Protein AF-A0A6L6PIW2-F1 (afdb_monomer_lite)

Organism: NCBI:txid551988

Structure (mmCIF, N/CA/C/O backbone):
data_AF-A0A6L6PIW2-F1
#
_entry.id   AF-A0A6L6PIW2-F1
#
loop_
_atom_site.group_PDB
_atom_site.id
_atom_site.type_symbol
_atom_site.label_atom_id
_atom_site.label_alt_id
_atom_site.label_comp_id
_atom_site.label_asym_id
_atom_site.label_entity_id
_atom_site.label_seq_id
_atom_site.pdbx_PDB_ins_code
_atom_site.Cartn_x
_atom_site.Cartn_y
_atom_site.Cartn_z
_atom_site.occupancy
_atom_site.B_iso_or_equiv
_atom_site.auth_seq_id
_atom_site.auth_comp_id
_atom_site.auth_asym_id
_atom_site.auth_atom_id
_atom_site.pdbx_PDB_model_num
ATOM 1 N N . MET A 1 1 ? -5.130 22.351 -10.678 1.00 40.78 1 MET A N 1
ATOM 2 C CA . MET A 1 1 ? -4.375 22.205 -9.417 1.00 40.78 1 MET A CA 1
ATOM 3 C C . MET A 1 1 ? -3.242 21.229 -9.676 1.00 40.78 1 MET A C 1
ATOM 5 O O . MET A 1 1 ? -3.536 20.103 -10.041 1.00 40.78 1 MET A O 1
ATOM 9 N N . ASN A 1 2 ? -1.981 21.641 -9.550 1.00 42.69 2 ASN A N 1
ATOM 10 C CA . ASN A 1 2 ? -0.862 20.700 -9.613 1.00 42.69 2 ASN A CA 1
ATOM 11 C C . ASN A 1 2 ? -0.787 19.975 -8.268 1.00 42.69 2 ASN A C 1
ATOM 13 O O . ASN A 1 2 ? -0.329 20.559 -7.283 1.00 42.69 2 ASN A O 1
ATOM 17 N N . GLU A 1 3 ? -1.278 18.739 -8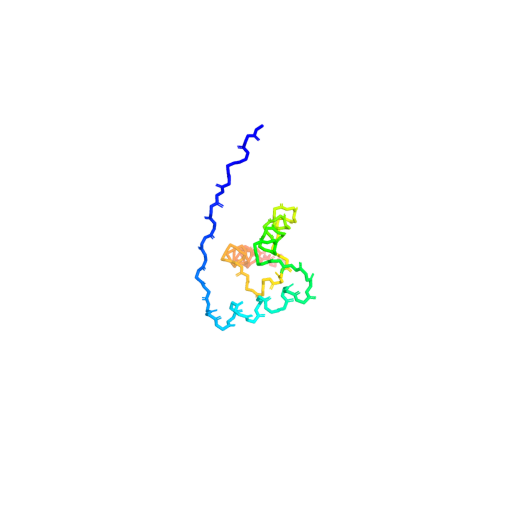.216 1.00 62.69 3 GLU A N 1
ATOM 18 C CA . GLU A 1 3 ? -0.946 17.824 -7.126 1.00 62.69 3 GLU A CA 1
ATOM 19 C C . GLU A 1 3 ? 0.580 17.729 -7.047 1.00 62.69 3 GLU A C 1
ATOM 21 O O . GLU A 1 3 ? 1.255 17.462 -8.039 1.00 62.69 3 GLU A O 1
ATOM 26 N N . LYS A 1 4 ? 1.146 18.076 -5.890 1.00 73.75 4 LYS A N 1
ATOM 27 C CA . L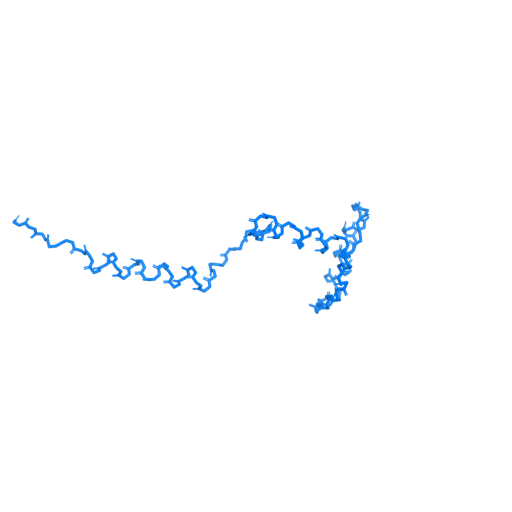YS A 1 4 ? 2.593 18.021 -5.693 1.00 73.75 4 LYS A CA 1
ATOM 28 C C . LYS A 1 4 ? 2.972 16.577 -5.395 1.00 73.75 4 LYS A C 1
ATOM 30 O O . LYS A 1 4 ? 2.737 16.107 -4.281 1.00 73.75 4 LYS A O 1
ATOM 35 N N . ASP A 1 5 ? 3.597 15.912 -6.360 1.00 83.38 5 ASP A N 1
ATOM 36 C CA . ASP A 1 5 ? 4.207 14.602 -6.149 1.00 83.38 5 ASP A CA 1
ATOM 37 C C . ASP A 1 5 ? 5.169 14.657 -4.958 1.00 83.38 5 ASP A C 1
ATOM 39 O O . ASP A 1 5 ? 6.125 15.437 -4.926 1.00 83.38 5 ASP A O 1
ATOM 43 N N . THR A 1 6 ? 4.906 13.824 -3.953 1.00 89.44 6 THR A N 1
ATOM 44 C CA . THR A 1 6 ? 5.745 13.710 -2.758 1.00 89.44 6 THR A CA 1
ATOM 45 C C . THR A 1 6 ? 6.312 12.301 -2.670 1.00 89.44 6 THR A C 1
ATOM 47 O O . THR A 1 6 ? 5.620 11.310 -2.892 1.00 89.44 6 THR A O 1
ATOM 50 N N . LYS A 1 7 ? 7.604 12.188 -2.350 1.00 90.88 7 LYS A N 1
ATOM 51 C CA . LYS A 1 7 ? 8.295 10.898 -2.299 1.00 90.88 7 LYS A CA 1
ATOM 52 C C . LYS A 1 7 ? 8.104 10.219 -0.945 1.00 90.88 7 LYS A C 1
ATOM 54 O O . LYS A 1 7 ? 8.505 10.755 0.084 1.00 90.88 7 LYS A O 1
ATOM 59 N N . LEU A 1 8 ? 7.619 8.981 -0.966 1.00 91.25 8 LEU A N 1
ATOM 60 C CA . LEU A 1 8 ? 7.583 8.097 0.197 1.00 91.25 8 LEU A CA 1
ATOM 61 C C . LEU A 1 8 ? 8.826 7.190 0.224 1.00 91.25 8 LEU A C 1
ATOM 63 O O . LEU A 1 8 ? 9.088 6.440 -0.717 1.00 91.25 8 LEU A O 1
ATOM 67 N N . GLN A 1 9 ? 9.604 7.241 1.309 1.00 91.50 9 GLN A N 1
ATOM 68 C CA . GLN A 1 9 ? 10.731 6.332 1.549 1.00 91.50 9 GLN A CA 1
ATOM 69 C C . GLN A 1 9 ? 10.471 5.488 2.796 1.00 91.50 9 GLN A C 1
ATOM 71 O O . GLN A 1 9 ? 10.375 6.013 3.900 1.00 91.50 9 GLN A O 1
ATOM 76 N N . VAL A 1 10 ? 10.402 4.166 2.627 1.00 90.81 10 VAL A N 1
ATOM 77 C CA . VAL A 1 10 ? 10.156 3.217 3.722 1.00 90.81 10 VAL A CA 1
ATOM 78 C C . VAL A 1 10 ? 11.298 2.214 3.797 1.00 90.81 10 VAL A C 1
ATOM 80 O O . VAL A 1 10 ? 11.707 1.633 2.788 1.00 90.81 10 VAL A O 1
ATOM 83 N N . ARG A 1 11 ? 11.817 1.986 5.007 1.00 94.12 11 ARG A N 1
ATOM 84 C CA . ARG A 1 11 ? 12.791 0.919 5.252 1.00 94.12 11 ARG A CA 1
ATOM 85 C C . ARG A 1 11 ? 12.074 -0.422 5.278 1.00 94.12 11 ARG A C 1
ATOM 87 O O . ARG A 1 11 ? 11.176 -0.644 6.082 1.00 94.12 11 ARG A O 1
ATOM 94 N N . VAL A 1 12 ? 12.513 -1.331 4.418 1.00 91.75 12 VAL A N 1
ATOM 95 C CA . VAL A 1 12 ? 11.990 -2.695 4.331 1.00 91.75 12 VAL A CA 1
ATOM 96 C C . VAL A 1 12 ? 13.141 -3.686 4.278 1.00 91.75 12 VAL A C 1
ATOM 98 O O . VAL A 1 12 ? 14.212 -3.393 3.745 1.00 91.75 12 VAL A O 1
ATOM 101 N N . ASN A 1 13 ? 12.924 -4.882 4.817 1.00 97.12 13 ASN A N 1
ATOM 102 C CA . ASN A 1 13 ? 13.894 -5.962 4.689 1.00 97.12 13 ASN A CA 1
ATOM 103 C C . ASN A 1 13 ? 14.059 -6.352 3.207 1.00 97.12 13 ASN A C 1
ATOM 105 O O . ASN A 1 13 ? 13.067 -6.545 2.501 1.00 97.12 13 ASN A O 1
ATOM 109 N N . ALA A 1 14 ? 15.303 -6.515 2.751 1.00 95.44 14 ALA A N 1
ATOM 110 C CA . ALA A 1 14 ? 15.612 -6.795 1.349 1.00 95.44 14 ALA A CA 1
ATOM 111 C C . ALA A 1 14 ? 14.953 -8.084 0.821 1.00 95.44 14 ALA A C 1
ATOM 113 O O . ALA A 1 14 ? 14.439 -8.091 -0.298 1.00 95.44 14 ALA A O 1
ATOM 114 N N . ARG A 1 15 ? 14.888 -9.153 1.634 1.00 96.25 15 ARG A N 1
ATOM 115 C CA . ARG A 1 15 ? 14.218 -10.406 1.243 1.00 96.25 15 ARG A CA 1
ATOM 116 C C . ARG A 1 15 ? 12.714 -10.201 1.087 1.00 96.25 15 ARG A C 1
ATOM 118 O O . ARG A 1 15 ? 12.153 -10.611 0.075 1.00 96.25 15 ARG A O 1
ATOM 125 N N . LYS A 1 16 ? 12.078 -9.506 2.040 1.00 94.44 16 LYS A N 1
ATOM 126 C CA . LYS A 1 16 ? 10.642 -9.179 1.966 1.00 94.44 16 LYS A CA 1
ATOM 127 C C . LYS A 1 16 ? 10.323 -8.315 0.744 1.00 94.44 16 LYS A C 1
ATOM 129 O O . LYS A 1 16 ? 9.355 -8.596 0.046 1.00 94.44 16 LYS A O 1
ATOM 134 N N . LYS A 1 17 ? 11.163 -7.318 0.440 1.00 94.12 17 LYS A N 1
ATOM 135 C CA . LYS A 1 17 ? 11.028 -6.478 -0.761 1.00 94.12 17 LYS A CA 1
ATOM 136 C C . LYS A 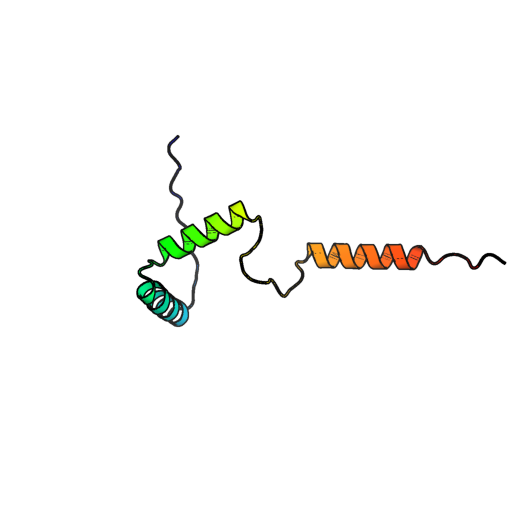1 17 ? 11.044 -7.319 -2.039 1.00 94.12 17 LY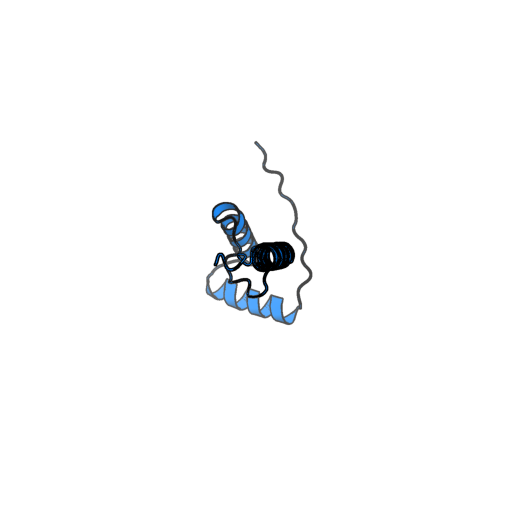S A C 1
ATOM 138 O O . LYS A 1 17 ? 10.157 -7.165 -2.872 1.00 94.12 17 LYS A O 1
ATOM 143 N N . ALA A 1 18 ? 12.024 -8.213 -2.177 1.00 96.38 18 ALA A N 1
ATOM 144 C CA . ALA A 1 18 ? 12.152 -9.069 -3.355 1.00 96.38 18 ALA A CA 1
ATOM 145 C C . ALA A 1 18 ? 10.959 -10.030 -3.508 1.00 96.38 18 ALA A C 1
ATOM 147 O O . ALA A 1 18 ? 10.427 -10.184 -4.607 1.00 96.38 18 ALA A O 1
ATOM 148 N N . GLN A 1 19 ? 10.502 -10.635 -2.407 1.00 96.31 19 GLN A N 1
ATOM 149 C CA . GLN A 1 19 ? 9.326 -11.511 -2.404 1.00 96.31 19 GLN A CA 1
ATOM 150 C C . GLN A 1 19 ? 8.057 -10.759 -2.812 1.00 96.31 19 GLN A C 1
ATOM 152 O O . GLN A 1 19 ? 7.366 -11.189 -3.734 1.00 96.31 19 GLN A O 1
ATOM 157 N N . ALA A 1 20 ? 7.786 -9.612 -2.186 1.00 94.75 20 ALA A N 1
ATOM 158 C CA . ALA A 1 20 ? 6.629 -8.788 -2.516 1.00 94.75 20 ALA A CA 1
ATOM 159 C C . ALA A 1 20 ? 6.664 -8.328 -3.981 1.00 94.75 20 ALA A C 1
ATOM 161 O O . ALA A 1 20 ? 5.661 -8.422 -4.678 1.00 94.75 20 ALA A O 1
ATOM 162 N N . GLN A 1 21 ? 7.832 -7.925 -4.492 1.00 95.25 21 GLN A N 1
ATOM 163 C CA . GLN A 1 21 ? 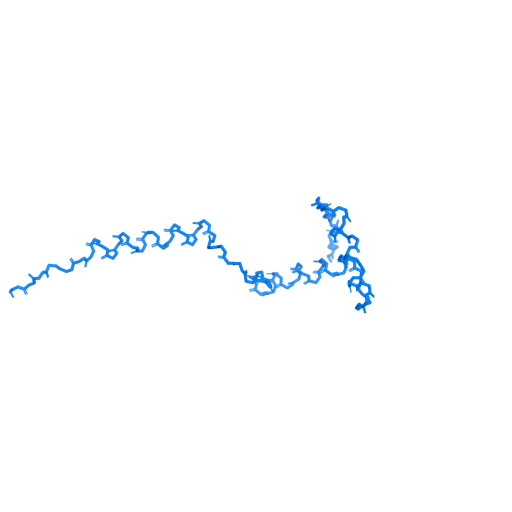7.983 -7.544 -5.896 1.00 95.25 21 GLN A CA 1
ATOM 164 C C . GLN A 1 21 ? 7.684 -8.704 -6.857 1.00 95.25 21 GLN A C 1
ATOM 166 O O . GLN A 1 21 ? 7.069 -8.480 -7.896 1.00 95.25 21 GLN A O 1
ATOM 171 N N . LYS A 1 22 ? 8.078 -9.940 -6.522 1.00 96.62 22 LYS A N 1
ATOM 172 C CA . LYS A 1 22 ? 7.763 -11.122 -7.339 1.00 96.62 22 LYS A CA 1
ATOM 173 C C . LYS A 1 22 ? 6.255 -11.382 -7.396 1.00 96.62 22 LYS A C 1
ATOM 175 O O . LYS A 1 22 ? 5.732 -11.629 -8.477 1.00 96.62 22 LYS A O 1
ATOM 180 N N . VAL A 1 23 ? 5.576 -11.282 -6.253 1.00 96.31 23 VAL A N 1
ATOM 181 C CA . VAL A 1 23 ? 4.121 -11.475 -6.140 1.00 96.31 23 VAL A CA 1
ATOM 182 C C . VAL A 1 23 ? 3.358 -10.379 -6.887 1.00 96.31 23 VAL A C 1
ATOM 184 O O . VAL A 1 23 ? 2.482 -10.667 -7.696 1.00 96.31 23 VAL A O 1
ATOM 187 N N . LEU A 1 24 ? 3.723 -9.113 -6.694 1.00 95.44 24 LEU A N 1
ATOM 188 C CA . LEU A 1 24 ? 3.077 -8.006 -7.406 1.00 95.44 24 LEU A CA 1
ATOM 189 C C . LEU A 1 24 ? 3.288 -8.108 -8.919 1.00 95.44 24 LEU A C 1
ATOM 191 O O . LEU A 1 24 ? 2.347 -7.913 -9.685 1.00 95.44 24 LEU A O 1
ATOM 195 N N . LYS A 1 25 ? 4.483 -8.523 -9.356 1.00 95.50 25 LYS A N 1
ATOM 196 C CA . LYS A 1 25 ? 4.771 -8.738 -10.776 1.00 95.50 25 LYS A CA 1
ATOM 197 C C . LYS A 1 25 ? 3.933 -9.867 -11.381 1.00 95.50 25 LYS A C 1
ATOM 199 O O . LYS A 1 25 ? 3.552 -9.741 -12.540 1.00 95.50 25 LYS A O 1
ATOM 204 N N . SER A 1 26 ? 3.601 -10.924 -10.629 1.00 95.50 26 SER A N 1
ATOM 205 C CA . SER A 1 26 ? 2.663 -11.949 -11.124 1.00 95.50 26 SER A CA 1
ATOM 206 C C . SER A 1 26 ? 1.243 -11.421 -11.333 1.00 95.50 26 SER A C 1
ATOM 208 O O . SER A 1 26 ? 0.518 -11.979 -12.146 1.00 95.50 26 SER A O 1
ATOM 210 N N . TYR A 1 27 ? 0.874 -10.320 -10.674 1.00 93.81 27 TYR A N 1
ATOM 211 C CA . TYR A 1 27 ? -0.384 -9.605 -10.907 1.00 93.81 27 TYR A CA 1
ATOM 212 C C . TYR A 1 27 ? -0.256 -8.459 -11.927 1.00 93.81 27 TYR A C 1
ATOM 214 O O . TYR A 1 27 ? -1.202 -7.704 -12.115 1.00 93.81 27 TYR A O 1
ATOM 222 N N . GLY A 1 28 ? 0.907 -8.286 -12.570 1.00 93.56 28 GLY A N 1
ATOM 223 C CA . GLY A 1 28 ? 1.155 -7.172 -13.494 1.00 93.56 28 GLY A CA 1
ATOM 224 C C . GLY A 1 28 ? 1.311 -5.807 -12.812 1.00 93.56 28 GLY A C 1
ATOM 225 O O . GLY A 1 28 ? 1.282 -4.781 -13.486 1.00 93.56 28 GLY A O 1
ATOM 226 N N . LEU A 1 29 ? 1.496 -5.774 -11.489 1.00 94.50 29 LEU A N 1
ATOM 227 C CA . LEU A 1 29 ? 1.579 -4.545 -10.703 1.00 94.50 29 LEU A CA 1
ATOM 228 C C . LEU A 1 29 ? 3.025 -4.188 -10.347 1.00 94.50 29 LEU A C 1
ATOM 230 O O . LEU A 1 29 ? 3.854 -5.041 -10.014 1.00 94.50 29 LEU A O 1
ATOM 234 N N . SER A 1 30 ? 3.314 -2.886 -10.360 1.00 94.62 30 SER A N 1
ATOM 235 C CA . SER A 1 30 ? 4.544 -2.341 -9.788 1.00 94.62 30 SER A CA 1
ATOM 236 C C . SER A 1 30 ? 4.393 -2.120 -8.277 1.00 94.62 30 SER A C 1
ATOM 238 O O . SER A 1 30 ? 3.283 -1.973 -7.766 1.00 94.62 30 SER A O 1
ATOM 240 N N . MET A 1 31 ? 5.515 -2.049 -7.552 1.00 93.31 31 MET A N 1
ATOM 241 C CA . MET A 1 31 ? 5.491 -1.730 -6.118 1.00 93.31 31 MET A CA 1
ATOM 242 C C . MET A 1 31 ? 4.879 -0.347 -5.857 1.00 93.31 31 MET A C 1
ATOM 244 O O . MET A 1 31 ? 4.100 -0.197 -4.924 1.00 93.31 31 MET A O 1
ATOM 248 N N . SER A 1 32 ? 5.201 0.646 -6.691 1.00 92.69 32 SER A N 1
ATOM 249 C CA . SER A 1 32 ? 4.665 2.003 -6.554 1.00 92.69 32 SER A CA 1
ATOM 250 C C . SER A 1 32 ? 3.151 2.026 -6.743 1.00 92.69 32 SER A C 1
ATOM 252 O O . SER A 1 32 ? 2.454 2.597 -5.917 1.00 92.69 32 SER A O 1
ATOM 254 N N . THR A 1 33 ? 2.639 1.329 -7.763 1.00 93.88 33 THR A N 1
ATOM 255 C CA . THR A 1 33 ? 1.193 1.214 -8.017 1.00 93.88 33 THR A CA 1
ATOM 256 C C . THR A 1 33 ? 0.475 0.529 -6.858 1.00 93.88 33 THR A C 1
ATOM 258 O O . THR A 1 33 ? -0.581 0.976 -6.436 1.00 93.88 33 THR A O 1
ATOM 261 N N . ALA A 1 34 ? 1.052 -0.538 -6.301 1.00 94.06 34 ALA A N 1
ATOM 262 C CA . ALA A 1 34 ? 0.451 -1.228 -5.162 1.00 94.06 34 ALA A CA 1
ATOM 263 C C . ALA A 1 34 ? 0.387 -0.343 -3.904 1.00 94.06 34 ALA A C 1
ATOM 265 O O . ALA A 1 34 ? -0.596 -0.389 -3.169 1.00 94.06 34 ALA A O 1
ATOM 266 N N . VAL A 1 35 ? 1.425 0.464 -3.656 1.00 93.12 35 VAL A N 1
ATOM 267 C CA . VAL A 1 35 ? 1.444 1.423 -2.540 1.00 93.12 35 VAL A CA 1
ATOM 268 C C . VAL A 1 35 ? 0.436 2.548 -2.766 1.00 93.12 35 VAL A C 1
ATOM 270 O O . VAL A 1 35 ? -0.253 2.923 -1.824 1.00 93.12 35 VAL A O 1
ATOM 273 N N . ASP A 1 36 ? 0.313 3.047 -3.993 1.00 92.25 36 ASP A N 1
ATOM 274 C CA . ASP A 1 36 ? -0.661 4.080 -4.348 1.00 92.25 36 ASP A CA 1
ATOM 275 C C . ASP A 1 36 ? -2.104 3.609 -4.107 1.00 92.25 36 ASP A C 1
ATOM 277 O O . ASP A 1 36 ? -2.853 4.246 -3.371 1.00 92.25 36 ASP A O 1
ATOM 281 N N . LEU A 1 37 ? -2.447 2.409 -4.593 1.00 92.62 37 LEU A N 1
ATOM 282 C CA . LEU A 1 37 ? -3.752 1.783 -4.354 1.00 92.62 37 LEU A CA 1
ATOM 283 C C . LEU A 1 37 ? -4.038 1.569 -2.862 1.00 92.62 37 LEU A C 1
ATOM 285 O O . LEU A 1 37 ? -5.163 1.774 -2.408 1.00 92.62 37 LEU A O 1
ATOM 289 N N . LEU A 1 38 ? -3.024 1.172 -2.087 1.00 92.44 38 LEU A N 1
ATOM 290 C CA . LEU A 1 38 ? -3.148 1.035 -0.637 1.00 92.44 38 LEU A CA 1
ATOM 291 C C . LEU A 1 38 ? -3.487 2.378 0.022 1.00 92.44 38 LEU A C 1
ATOM 293 O O . LEU A 1 38 ? -4.387 2.430 0.856 1.00 92.44 38 LEU A O 1
ATOM 297 N N . LEU A 1 39 ? -2.780 3.452 -0.339 1.00 92.62 39 LEU A N 1
ATOM 298 C CA . LEU A 1 39 ? -3.037 4.788 0.203 1.00 92.62 39 LEU A CA 1
ATOM 299 C C . LEU A 1 39 ? -4.432 5.283 -0.184 1.00 92.62 39 LEU A C 1
ATOM 301 O O . LEU A 1 39 ? -5.152 5.778 0.682 1.00 92.62 39 LEU A O 1
ATOM 305 N N . HIS A 1 40 ? -4.836 5.071 -1.438 1.00 92.50 40 HIS A N 1
ATOM 306 C CA . HIS A 1 40 ? -6.172 5.411 -1.924 1.00 92.50 40 HIS A CA 1
ATOM 307 C C . HIS A 1 40 ? -7.252 4.718 -1.086 1.00 92.50 40 HIS A C 1
ATOM 309 O O . HIS A 1 40 ? -8.136 5.377 -0.541 1.00 92.50 40 HIS A O 1
ATOM 315 N N . ARG A 1 41 ? -7.111 3.402 -0.867 1.00 90.56 41 ARG A N 1
ATOM 316 C CA . ARG A 1 41 ? -8.085 2.623 -0.097 1.00 90.56 41 ARG A CA 1
ATOM 317 C C . ARG A 1 41 ? -8.183 3.065 1.361 1.00 90.56 41 ARG A C 1
ATOM 319 O O . ARG A 1 41 ? -9.277 3.097 1.913 1.00 90.56 41 ARG A O 1
ATOM 326 N N . ILE A 1 42 ? -7.057 3.428 1.978 1.00 90.56 42 ILE A N 1
ATOM 327 C CA . ILE A 1 42 ? -7.032 3.939 3.357 1.00 90.56 42 ILE A CA 1
ATOM 328 C C . ILE A 1 42 ? -7.791 5.266 3.461 1.00 90.56 42 ILE A C 1
ATOM 330 O O . ILE A 1 42 ? -8.502 5.485 4.442 1.00 90.56 42 ILE A O 1
ATOM 334 N N . VAL A 1 43 ? -7.647 6.146 2.467 1.00 91.38 43 VAL A N 1
ATOM 335 C CA . VAL A 1 43 ? -8.350 7.435 2.432 1.00 91.38 43 VAL A CA 1
ATOM 336 C C . VAL A 1 43 ? -9.851 7.236 2.214 1.00 91.38 43 VAL A C 1
ATOM 338 O O . VAL A 1 43 ? -10.646 7.863 2.915 1.00 91.38 43 VAL A O 1
ATOM 341 N N . GLU A 1 44 ? -10.237 6.347 1.296 1.00 92.12 44 GLU A N 1
ATOM 342 C CA . GLU A 1 44 ? -11.643 6.064 0.981 1.00 92.12 44 GLU A CA 1
ATOM 343 C C . GLU A 1 44 ? -12.384 5.384 2.137 1.00 92.12 44 GLU A C 1
ATOM 345 O O . GLU A 1 44 ? -13.443 5.852 2.556 1.00 92.12 44 GLU A O 1
ATOM 350 N N . ASP A 1 45 ? -11.817 4.311 2.693 1.00 88.88 45 ASP A N 1
ATOM 351 C CA . ASP A 1 45 ? -12.476 3.519 3.739 1.00 88.88 45 ASP A CA 1
ATOM 352 C C . ASP A 1 45 ? -12.288 4.100 5.144 1.00 88.88 45 ASP A C 1
ATOM 354 O O . ASP A 1 45 ? -12.932 3.652 6.094 1.00 88.88 45 ASP A O 1
ATOM 358 N N . LYS A 1 46 ? -11.360 5.054 5.309 1.00 85.25 46 LYS A N 1
ATOM 359 C CA . LYS A 1 46 ? -10.882 5.541 6.617 1.00 85.25 46 LYS A CA 1
ATOM 360 C C . LYS A 1 46 ? -10.449 4.402 7.550 1.00 85.25 46 LYS A C 1
ATOM 362 O O . LYS A 1 46 ? -10.527 4.517 8.774 1.00 85.25 46 LYS A O 1
ATOM 367 N N . ALA A 1 47 ? -9.982 3.300 6.968 1.00 80.44 47 ALA A N 1
ATOM 368 C CA . ALA A 1 47 ? -9.590 2.085 7.663 1.00 80.44 47 ALA A CA 1
ATOM 369 C C . ALA A 1 47 ? -8.392 1.433 6.964 1.00 80.44 47 ALA A C 1
ATOM 371 O O . ALA A 1 47 ? -8.170 1.614 5.767 1.00 80.44 47 ALA A O 1
ATOM 372 N N . LEU A 1 48 ? -7.607 0.653 7.711 1.00 83.31 48 LEU A N 1
ATOM 373 C CA . LEU A 1 48 ? -6.585 -0.187 7.090 1.00 83.31 48 LEU A CA 1
ATOM 374 C C . LEU A 1 48 ? -7.261 -1.408 6.447 1.00 83.31 48 LEU A C 1
ATOM 376 O O . LEU A 1 48 ? -8.103 -2.032 7.091 1.00 83.31 48 LEU A O 1
ATOM 380 N N . PRO A 1 49 ? -6.858 -1.817 5.229 1.00 79.00 49 PRO A N 1
ATOM 381 C CA . PRO A 1 49 ? -7.462 -2.948 4.513 1.00 79.00 49 PRO A CA 1
ATOM 382 C C . PRO A 1 49 ? -7.040 -4.320 5.068 1.00 79.00 49 PRO A C 1
ATOM 384 O O . PRO A 1 49 ? -7.173 -5.346 4.406 1.00 79.00 49 PRO A O 1
ATOM 387 N N . PHE A 1 50 ? -6.486 -4.349 6.275 1.00 81.19 50 PHE A N 1
ATOM 388 C CA . PHE A 1 50 ? -6.134 -5.552 7.007 1.00 81.19 50 PHE A CA 1
ATOM 389 C C . PHE A 1 50 ? -6.606 -5.403 8.449 1.00 81.19 50 PHE A C 1
ATOM 391 O O . PHE A 1 50 ? -6.523 -4.326 9.039 1.00 81.19 50 PHE A O 1
ATOM 398 N N . GLU A 1 51 ? -7.072 -6.505 9.030 1.00 67.62 51 GLU A N 1
ATOM 399 C CA . GLU A 1 51 ? -7.510 -6.531 10.420 1.00 67.62 51 GLU A CA 1
ATOM 400 C C . GLU A 1 51 ? -6.345 -6.181 11.356 1.00 67.62 51 GLU A C 1
ATOM 402 O O . GLU A 1 51 ? -5.388 -6.947 11.523 1.00 67.62 51 GLU A O 1
ATOM 407 N N . ILE A 1 52 ? -6.423 -5.015 12.000 1.00 63.16 52 ILE A N 1
ATOM 408 C CA . ILE A 1 52 ? -5.483 -4.638 13.053 1.00 63.16 52 ILE A CA 1
ATOM 409 C C . ILE A 1 52 ? -5.870 -5.415 14.315 1.00 63.16 52 ILE A C 1
ATOM 411 O O . ILE A 1 52 ? -6.689 -4.972 15.114 1.00 63.16 52 ILE A O 1
ATOM 415 N N . LYS A 1 53 ? -5.257 -6.586 14.521 1.00 57.53 53 LYS A N 1
ATOM 416 C CA . LYS A 1 53 ? -5.512 -7.443 15.700 1.00 57.53 53 LYS A CA 1
ATOM 417 C C . LYS A 1 53 ? -5.083 -6.831 17.040 1.00 57.53 53 LYS A C 1
ATOM 419 O O . LYS A 1 53 ? -5.339 -7.420 18.085 1.00 57.53 53 LYS A O 1
ATOM 424 N N . ILE A 1 54 ? -4.409 -5.681 17.033 1.00 56.06 54 ILE A N 1
ATOM 425 C CA . ILE A 1 54 ? -3.969 -5.000 18.250 1.00 56.06 54 ILE A CA 1
ATOM 426 C C . ILE A 1 54 ? -4.841 -3.756 18.433 1.00 56.06 54 ILE A C 1
ATOM 428 O O . ILE A 1 54 ? -4.712 -2.831 17.629 1.00 56.06 54 ILE A O 1
ATOM 432 N N . PRO A 1 55 ? -5.690 -3.685 19.477 1.00 56.19 55 PRO A N 1
ATOM 433 C CA . PRO A 1 55 ? -6.432 -2.466 19.762 1.00 56.19 55 PRO A CA 1
ATOM 434 C C . PRO A 1 55 ? -5.431 -1.324 19.926 1.00 56.19 55 PRO A C 1
ATOM 436 O O . PRO A 1 55 ? -4.478 -1.436 20.707 1.00 56.19 55 PRO A O 1
ATOM 439 N N . ASN A 1 56 ? -5.612 -0.256 19.149 1.00 64.25 56 ASN A N 1
ATOM 440 C CA . ASN A 1 56 ? -4.765 0.930 19.224 1.00 64.25 56 ASN A CA 1
ATOM 441 C C . ASN A 1 56 ? -4.841 1.543 20.640 1.00 64.25 56 ASN A C 1
ATOM 443 O O . ASN A 1 56 ? -5.717 1.208 21.444 1.00 64.25 56 ASN A O 1
ATOM 447 N N . ALA A 1 57 ? -3.862 2.377 20.995 1.00 61.56 57 ALA A N 1
ATOM 448 C CA . ALA A 1 57 ? -3.757 2.912 22.353 1.00 61.56 57 ALA A CA 1
ATOM 449 C C . ALA A 1 57 ? -5.035 3.656 22.781 1.00 61.56 57 ALA A C 1
ATOM 451 O O . ALA A 1 57 ? -5.489 3.458 23.903 1.00 61.56 57 ALA A O 1
ATOM 452 N N . GLU A 1 58 ? -5.657 4.402 21.866 1.00 63.78 58 GLU A N 1
ATOM 453 C CA . GLU A 1 58 ? -6.932 5.093 22.090 1.00 63.78 58 GLU A CA 1
ATOM 454 C C . GLU A 1 58 ? -8.080 4.124 22.405 1.00 63.78 58 GLU A C 1
ATOM 456 O O . GLU A 1 58 ? -8.798 4.325 23.381 1.00 63.78 58 GLU A O 1
ATOM 461 N N . THR A 1 59 ? -8.198 3.010 21.674 1.00 61.50 59 THR A N 1
ATOM 462 C CA . THR A 1 59 ? -9.209 1.973 21.947 1.00 61.50 59 THR A CA 1
ATOM 463 C C . THR A 1 59 ? -8.981 1.331 23.315 1.00 61.50 59 THR A C 1
ATOM 465 O O . THR A 1 59 ? -9.935 1.076 24.046 1.00 61.50 59 THR A O 1
ATOM 468 N N . ARG A 1 60 ? -7.723 1.101 23.720 1.00 63.88 60 ARG A N 1
ATOM 469 C CA . ARG A 1 60 ? -7.429 0.579 25.068 1.00 63.88 60 ARG A CA 1
ATOM 470 C C . ARG A 1 60 ? -7.809 1.567 26.168 1.00 63.88 60 ARG A C 1
ATOM 472 O O . ARG A 1 60 ? -8.312 1.133 27.203 1.00 63.88 60 ARG A O 1
ATOM 479 N N . VAL A 1 61 ? -7.580 2.862 25.954 1.00 70.62 61 VAL A N 1
ATOM 480 C CA . VAL A 1 61 ? -7.956 3.911 26.913 1.00 70.62 61 VAL A CA 1
ATOM 481 C C . VAL A 1 61 ? -9.477 3.992 27.031 1.00 70.62 61 VAL A C 1
ATOM 483 O O . VAL A 1 61 ? -9.989 3.863 28.140 1.00 70.62 61 VAL A O 1
ATOM 486 N N . ALA A 1 62 ? -10.199 4.051 25.908 1.00 71.81 62 ALA A N 1
ATOM 487 C CA . ALA A 1 62 ? -11.662 4.102 25.890 1.00 71.81 62 ALA A CA 1
ATOM 488 C C . ALA A 1 62 ? -12.315 2.866 26.545 1.00 71.81 62 ALA A C 1
ATOM 490 O O . ALA A 1 62 ? -13.274 2.992 27.312 1.00 71.81 62 ALA A O 1
ATOM 491 N N . ILE A 1 63 ? -11.771 1.661 26.314 1.00 74.62 63 ILE A N 1
ATOM 492 C CA . ILE A 1 63 ? -12.235 0.428 26.977 1.00 74.62 63 ILE A CA 1
ATOM 493 C C . ILE A 1 63 ? -11.999 0.498 28.492 1.00 74.62 63 ILE A C 1
ATOM 495 O O . ILE A 1 63 ? -12.853 0.076 29.275 1.00 74.62 63 ILE A O 1
ATOM 499 N N . ASN A 1 64 ? -10.852 1.025 28.924 1.00 71.88 64 ASN A N 1
ATOM 500 C CA . ASN A 1 64 ? -10.521 1.139 30.341 1.00 71.88 64 ASN A CA 1
ATOM 501 C C . ASN A 1 64 ? -11.384 2.194 31.054 1.00 71.88 64 ASN A C 1
ATOM 503 O O . ASN A 1 64 ? -11.848 1.959 32.168 1.00 71.88 64 ASN A O 1
ATOM 507 N N . GLU A 1 65 ? -11.646 3.329 30.406 1.00 73.12 65 GLU A N 1
ATOM 508 C CA . GLU A 1 65 ? -12.549 4.371 30.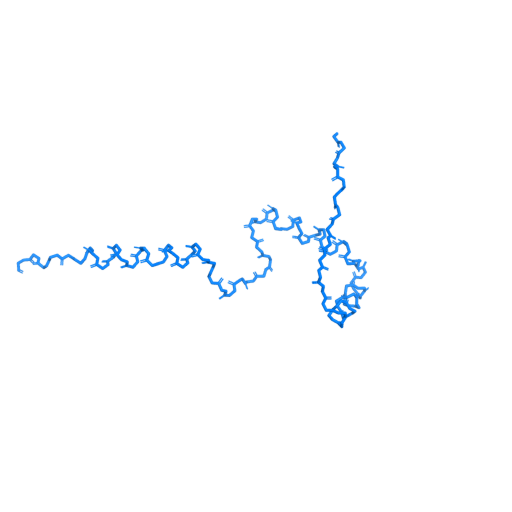910 1.00 73.12 65 GLU A CA 1
ATOM 509 C C . GLU A 1 65 ? -13.992 3.875 31.017 1.00 73.12 65 GLU A C 1
ATOM 511 O O . GLU A 1 65 ? -14.641 4.088 32.045 1.00 73.12 65 GLU A O 1
ATOM 516 N N . SER A 1 66 ? -14.460 3.124 30.015 1.00 70.19 66 SER A N 1
ATOM 517 C CA . SER A 1 66 ? -15.784 2.490 30.032 1.00 70.19 66 SER A CA 1
ATOM 518 C C . SER A 1 66 ? -15.913 1.487 31.184 1.00 70.19 66 SER A C 1
ATOM 520 O O . SER A 1 66 ? -16.902 1.488 31.910 1.00 70.19 66 SER A O 1
ATOM 522 N N . ARG A 1 67 ? -14.890 0.654 31.429 1.00 72.75 67 ARG A N 1
ATOM 523 C CA . ARG A 1 67 ? -14.892 -0.293 32.562 1.00 72.75 67 ARG A CA 1
ATOM 524 C C . ARG A 1 67 ? -14.924 0.411 33.919 1.00 72.75 67 ARG A C 1
ATOM 526 O O . ARG A 1 67 ? -15.628 -0.046 34.815 1.00 72.75 67 ARG A O 1
ATOM 533 N N . LYS A 1 68 ? -14.202 1.525 34.073 1.00 71.75 68 LYS A N 1
ATOM 534 C CA . LYS A 1 68 ? -14.209 2.319 35.315 1.00 71.75 68 LYS A CA 1
ATOM 535 C C . LYS A 1 68 ? -15.567 2.964 35.582 1.00 71.75 68 LYS A C 1
ATOM 537 O O . LYS A 1 68 ? -16.037 2.925 36.714 1.00 71.75 68 LYS A O 1
ATOM 542 N N . THR A 1 69 ? -16.208 3.515 34.554 1.00 70.69 69 THR A N 1
ATOM 543 C CA . THR A 1 69 ? -17.540 4.127 34.688 1.00 70.69 69 THR A CA 1
ATOM 544 C C . THR A 1 69 ? -18.631 3.097 34.967 1.00 70.69 69 THR A C 1
ATOM 546 O O . THR A 1 69 ? -19.528 3.377 35.755 1.00 70.69 69 THR A O 1
ATOM 549 N N . MET A 1 70 ? -18.543 1.895 34.389 1.00 67.06 70 MET A N 1
ATOM 550 C CA . MET A 1 70 ? -19.467 0.790 34.682 1.00 67.06 70 MET A CA 1
ATOM 551 C C . MET A 1 70 ? -19.304 0.277 36.122 1.00 67.06 70 MET A C 1
ATOM 553 O O . MET A 1 70 ? -20.297 0.069 36.808 1.00 67.06 70 MET A O 1
ATOM 557 N N . ALA A 1 71 ? -18.064 0.136 36.607 1.00 65.00 71 ALA A N 1
ATOM 558 C CA . ALA A 1 71 ? -17.785 -0.296 37.979 1.00 65.00 71 ALA A CA 1
ATOM 559 C C . ALA A 1 71 ? -18.193 0.746 39.039 1.00 65.00 71 ALA A C 1
ATOM 561 O O . ALA A 1 71 ? -18.580 0.381 40.143 1.00 65.00 71 ALA A O 1
ATOM 562 N N . GLN A 1 72 ? -18.137 2.042 38.710 1.00 63.06 72 GLN A N 1
ATOM 563 C CA . GLN A 1 72 ? -18.616 3.123 39.586 1.00 63.06 72 GLN A CA 1
ATOM 564 C C . GLN A 1 72 ? -20.142 3.291 39.573 1.00 63.06 72 GLN A C 1
ATOM 566 O O . GLN A 1 72 ? -20.687 3.941 40.458 1.00 63.06 72 GLN A O 1
ATOM 571 N N . ARG A 1 73 ? -20.831 2.716 38.581 1.00 62.78 73 ARG A N 1
ATOM 572 C CA . ARG A 1 73 ? -22.293 2.747 38.434 1.00 62.78 73 ARG A CA 1
ATOM 573 C C . ARG A 1 73 ? -22.983 1.490 38.960 1.00 62.78 73 ARG A C 1
ATOM 575 O O . ARG A 1 73 ? -24.139 1.271 38.610 1.00 62.78 73 ARG A O 1
ATOM 582 N N . GLN A 1 74 ? -22.312 0.667 39.774 1.00 55.66 74 GLN A N 1
ATOM 583 C CA . GLN A 1 74 ? -22.996 -0.429 40.461 1.00 55.66 74 GLN A CA 1
ATOM 584 C C . GLN A 1 74 ? -24.198 0.170 41.219 1.00 55.66 74 GLN A C 1
ATOM 586 O O . GLN A 1 74 ? -23.987 1.042 42.066 1.00 55.66 74 GLN A O 1
ATOM 591 N N . PRO A 1 75 ? -25.443 -0.213 40.884 1.00 52.22 75 PRO A N 1
ATOM 592 C CA . PRO A 1 75 ? -26.611 0.312 41.565 1.00 52.22 75 PRO A CA 1
ATOM 593 C C . PRO A 1 75 ? -26.535 -0.098 43.033 1.00 52.22 75 PRO A C 1
ATOM 595 O O . PRO A 1 75 ? -26.223 -1.251 43.349 1.00 52.22 75 PRO A O 1
ATOM 598 N N . HIS A 1 76 ? -26.804 0.862 43.918 1.00 57.50 76 HIS A N 1
ATOM 599 C CA . HIS A 1 76 ? -27.250 0.544 45.265 1.00 57.50 76 HIS A CA 1
ATOM 600 C C . HIS A 1 76 ? -28.373 -0.499 45.144 1.00 57.50 76 HIS A C 1
ATOM 602 O O . HIS A 1 76 ? -29.273 -0.299 44.326 1.00 57.50 76 HIS A O 1
ATOM 608 N N . PRO A 1 77 ? -28.321 -1.624 45.877 1.00 56.34 77 PRO A N 1
ATOM 609 C CA . PRO A 1 77 ? -29.515 -2.427 46.055 1.00 56.34 77 PRO A CA 1
ATOM 610 C C . PRO A 1 77 ? -30.494 -1.560 46.858 1.00 56.34 77 PRO A C 1
ATOM 612 O O . PRO A 1 77 ? -30.261 -1.305 48.038 1.00 56.34 77 PRO A O 1
ATOM 615 N N . ASP A 1 78 ? -31.504 -1.016 46.181 1.00 58.91 78 ASP A N 1
ATOM 616 C CA . ASP A 1 78 ? -32.702 -0.490 46.830 1.00 58.91 78 ASP A CA 1
ATOM 617 C C . ASP A 1 78 ? -33.482 -1.680 47.421 1.00 58.91 78 ASP A C 1
ATOM 619 O O . ASP A 1 78 ? -33.809 -2.613 46.686 1.00 58.91 78 ASP A O 1
ATOM 623 N N . GLU A 1 79 ? -33.723 -1.589 48.736 1.00 47.75 79 GLU A N 1
ATOM 624 C CA . GLU A 1 79 ? -34.609 -2.380 49.625 1.00 47.75 79 GLU A CA 1
ATOM 625 C C . GLU A 1 79 ? -34.412 -3.902 49.774 1.00 47.75 79 GLU A C 1
ATOM 627 O O . GLU A 1 79 ? -34.716 -4.694 48.855 1.00 47.75 79 GLU A O 1
#

Secondary structure (DSSP, 8-state):
-------------HHHHHHHHHHHHHTT--HHHHHHHHHHHHHHHSS-SS---S--HHHHHHHHHHHHHHHHTPPP---

Foldseek 3Di:
DPDDDDDDDDDDDPVVVVVVQVVCVVVVHHPVRVVVVQVVCCVVVVDHPDDPPDQPPVSVVVVVVVVVVVVVVPDDPDD

pLDDT: mean 79.75, std 15.82, range [40.78, 97.12]

Sequence (79 aa):
MNEKDTKLQVRVNARKKAQAQKVLKSYGLSMSTAVDLLLHRIVEDKALPFEIKIPNAETRVAINESRKTMAQRQPHPDE

Radius of gyration: 22.21 Å; chains: 1; bounding box: 50×34×63 Å

InterPro domains:
  IPR007337 RelB antitoxin/Antitoxin DinJ [PF04221] (8-71)
  IPR007337 RelB antitoxin/Antitoxin DinJ [PTHR38781] (7-75)
  IPR007337 RelB antitoxin/Antitoxin DinJ [TIGR02384] (6-68)
  IPR013321 Arc-type ribbon-helix-helix [G3DSA:1.10.1220.10] (6-78)
  IPR026262 Antitoxin DinJ [PIRSF003108] (4-73)